Protein AF-A0A1R3L7M6-F1 (afdb_monomer_lite)

Organism: Asparagus officinalis (NCBI:txid4686)

pLDDT: mean 80.33, std 10.54, range [55.34, 96.44]

InterPro domains:
  IPR019446 25S rRNA (uridine-N(3))-methyltransferase BMT5-like [PF10354] (2-61)

Radius of gyration: 14.81 Å; chains: 1; bounding box: 26×24×41 Å

Foldseek 3Di:
DQVVQDVCPVVVVVVCVVVVHDDDPPDDPVCQCVDPVRHPDDDPDDDDPDPDPPDPDRPPPPVRD

Secondary structure (DSSP, 8-state):
-HHHH-TTHHHHHHHHHHTTPPP--S--GGGGGG-TTTTT---S------S-SS-SS-TT-GGG-

Sequence (65 aa):
TLLKKYKNARSNLECLKEFGATILHNIDATRMKTCSDLNMRKFDRIVFNFPHAGFRGKEDNMRQI

Structure (mmCIF, N/CA/C/O backbone):
data_AF-A0A1R3L7M6-F1
#
_entry.id   AF-A0A1R3L7M6-F1
#
loop_
_atom_site.group_PDB
_atom_site.id
_atom_site.type_symbol
_atom_site.label_atom_id
_atom_site.label_alt_id
_atom_site.label_comp_id
_atom_site.label_asym_id
_atom_site.label_entity_id
_atom_site.label_seq_id
_atom_site.pdbx_PDB_ins_code
_atom_site.Cartn_x
_atom_site.Cartn_y
_atom_site.Cartn_z
_atom_site.occupancy
_atom_site.B_iso_or_equiv
_atom_site.auth_seq_id
_atom_site.auth_comp_id
_atom_site.auth_asym_id
_atom_site.auth_atom_id
_atom_site.pdbx_PDB_model_num
ATOM 1 N N . THR A 1 1 ? 10.450 -9.989 -2.264 1.00 73.50 1 THR A N 1
ATOM 2 C CA . THR A 1 1 ? 10.126 -8.819 -1.412 1.00 73.50 1 THR A CA 1
ATOM 3 C C . THR A 1 1 ? 9.683 -7.668 -2.293 1.00 73.50 1 THR A C 1
ATOM 5 O O . THR A 1 1 ? 10.225 -7.556 -3.387 1.00 73.50 1 THR A O 1
ATOM 8 N N . LEU A 1 2 ? 8.732 -6.834 -1.853 1.00 80.75 2 LEU A N 1
ATOM 9 C CA . LEU A 1 2 ? 8.154 -5.718 -2.629 1.00 80.75 2 LEU A CA 1
ATOM 10 C C . LEU A 1 2 ? 9.217 -4.869 -3.354 1.00 80.75 2 LEU A C 1
ATOM 12 O O . LEU A 1 2 ? 9.123 -4.657 -4.559 1.00 80.75 2 LEU A O 1
ATOM 16 N N . LEU A 1 3 ? 10.285 -4.506 -2.637 1.00 85.56 3 LEU A N 1
ATOM 17 C CA . LEU A 1 3 ? 11.401 -3.697 -3.142 1.00 85.56 3 LEU A CA 1
ATOM 18 C C . LEU A 1 3 ? 12.195 -4.346 -4.289 1.00 85.56 3 LEU A C 1
ATOM 20 O O . LEU A 1 3 ? 12.806 -3.644 -5.080 1.00 85.56 3 LEU A O 1
ATOM 24 N N . LYS A 1 4 ? 12.199 -5.681 -4.390 1.00 82.56 4 LYS A N 1
ATOM 25 C CA . LYS A 1 4 ? 12.849 -6.397 -5.503 1.00 82.56 4 LYS A CA 1
ATOM 26 C C . LYS A 1 4 ? 11.954 -6.470 -6.743 1.00 82.56 4 LYS A C 1
ATOM 28 O O . LYS A 1 4 ? 12.464 -6.658 -7.841 1.00 82.56 4 LYS A O 1
ATOM 33 N N . LYS A 1 5 ? 10.629 -6.392 -6.562 1.00 77.12 5 LYS A N 1
ATOM 34 C CA . LYS A 1 5 ? 9.650 -6.580 -7.641 1.00 77.12 5 LYS A CA 1
ATOM 35 C C . LYS A 1 5 ? 9.355 -5.277 -8.385 1.00 77.12 5 LYS A C 1
ATOM 37 O O . LYS A 1 5 ? 9.211 -5.315 -9.600 1.00 77.12 5 LYS A O 1
ATOM 42 N N . TYR A 1 6 ? 9.312 -4.152 -7.672 1.00 81.56 6 TYR A N 1
ATOM 43 C CA . TYR A 1 6 ? 8.957 -2.851 -8.238 1.00 81.56 6 TYR A CA 1
ATOM 44 C C . TYR A 1 6 ? 10.075 -1.840 -7.996 1.00 81.56 6 TYR A C 1
ATOM 46 O O . TYR A 1 6 ? 10.439 -1.579 -6.848 1.00 81.56 6 TYR A O 1
ATOM 54 N N . LYS A 1 7 ? 10.591 -1.247 -9.079 1.00 85.69 7 LYS A N 1
ATOM 55 C CA . LYS A 1 7 ? 11.705 -0.284 -9.047 1.00 85.69 7 LYS A CA 1
ATOM 56 C C . LYS A 1 7 ? 11.403 0.917 -8.144 1.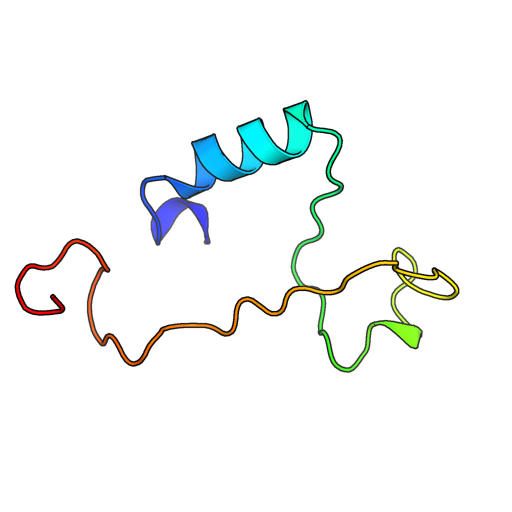00 85.69 7 LYS A C 1
ATOM 58 O O . LYS A 1 7 ? 12.257 1.331 -7.367 1.00 85.69 7 LYS A O 1
ATOM 63 N N . ASN A 1 8 ? 10.167 1.410 -8.197 1.00 86.25 8 ASN A N 1
ATOM 64 C CA . ASN A 1 8 ? 9.728 2.610 -7.479 1.00 86.25 8 ASN A CA 1
ATOM 65 C C . ASN A 1 8 ? 9.096 2.303 -6.112 1.00 86.25 8 ASN A C 1
ATOM 67 O O . ASN A 1 8 ? 8.575 3.201 -5.456 1.00 86.25 8 ASN A O 1
ATOM 71 N N . ALA A 1 9 ? 9.116 1.044 -5.650 1.00 88.12 9 ALA A N 1
ATOM 72 C CA . ALA A 1 9 ? 8.484 0.704 -4.376 1.00 88.12 9 ALA A CA 1
ATOM 73 C C . ALA A 1 9 ? 9.069 1.510 -3.214 1.00 88.12 9 ALA A C 1
ATOM 75 O O . ALA A 1 9 ? 8.319 1.973 -2.366 1.00 88.12 9 ALA A O 1
ATOM 76 N N . ARG A 1 10 ? 10.393 1.700 -3.172 1.00 91.81 10 ARG A N 1
ATOM 77 C CA . ARG A 1 10 ? 11.038 2.419 -2.069 1.00 91.81 10 ARG A CA 1
ATOM 78 C C . ARG A 1 10 ? 10.586 3.878 -1.989 1.00 91.81 10 ARG A C 1
ATOM 80 O O . ARG A 1 10 ? 10.088 4.282 -0.946 1.00 91.81 10 ARG A O 1
ATOM 87 N N . SER A 1 11 ? 10.706 4.617 -3.091 1.00 94.50 11 SER A N 1
ATOM 88 C CA . SER A 1 11 ? 10.330 6.033 -3.154 1.00 94.50 11 SER A CA 1
ATOM 89 C C . SER A 1 11 ? 8.847 6.241 -2.851 1.00 94.50 11 SER A C 1
ATOM 91 O O . SER A 1 11 ? 8.491 7.165 -2.130 1.00 94.50 11 SER A O 1
ATOM 93 N N . ASN A 1 12 ? 7.976 5.346 -3.326 1.00 91.19 12 ASN A N 1
ATOM 94 C CA . ASN A 1 12 ? 6.543 5.426 -3.041 1.00 91.19 12 ASN A CA 1
ATOM 95 C C . ASN A 1 12 ? 6.243 5.204 -1.551 1.00 91.19 12 ASN A C 1
ATOM 97 O O . ASN A 1 12 ? 5.417 5.911 -0.983 1.00 91.19 12 ASN A O 1
ATOM 101 N N . LEU A 1 13 ? 6.910 4.239 -0.904 1.00 92.38 13 LEU A N 1
ATOM 102 C CA . LEU A 1 13 ? 6.747 4.007 0.535 1.00 92.38 13 LEU A CA 1
ATOM 103 C C . LEU A 1 13 ? 7.274 5.183 1.371 1.00 92.38 13 LEU A C 1
ATOM 105 O O . LEU A 1 13 ? 6.674 5.506 2.390 1.00 92.38 13 LEU A O 1
ATOM 109 N N . GLU A 1 14 ? 8.387 5.799 0.969 1.00 94.81 14 GLU A N 1
ATOM 110 C CA . GLU A 1 14 ? 8.946 6.985 1.636 1.00 94.81 14 GLU A CA 1
ATOM 111 C C . GLU A 1 14 ? 7.986 8.177 1.515 1.00 94.81 14 GLU A C 1
ATOM 113 O O . GLU A 1 14 ? 7.575 8.729 2.530 1.00 94.81 14 GLU A O 1
ATOM 118 N N . CYS A 1 15 ? 7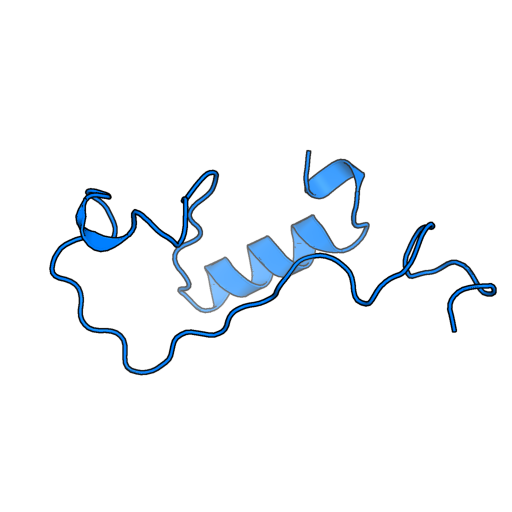.506 8.461 0.305 1.00 95.75 15 CYS A N 1
ATOM 119 C CA . CYS A 1 15 ? 6.509 9.496 0.031 1.00 95.75 15 CYS A CA 1
ATOM 120 C C . CYS A 1 15 ? 5.224 9.306 0.863 1.00 95.75 15 CYS A C 1
ATOM 122 O O . CYS A 1 15 ? 4.748 10.232 1.515 1.00 95.75 15 CYS A O 1
ATOM 124 N N . LEU A 1 16 ? 4.693 8.079 0.937 1.00 91.88 16 LEU A N 1
ATOM 125 C CA . LEU A 1 16 ? 3.526 7.775 1.773 1.00 91.88 16 LEU A CA 1
ATOM 126 C C . LEU A 1 16 ? 3.773 8.070 3.259 1.00 91.88 16 LEU A C 1
ATOM 128 O O . LEU A 1 16 ? 2.891 8.605 3.927 1.00 91.88 16 LEU A O 1
ATOM 132 N N . LYS A 1 17 ? 4.962 7.745 3.779 1.00 93.44 17 LYS A N 1
ATOM 133 C CA . LYS A 1 17 ? 5.325 8.054 5.169 1.00 93.44 17 LYS A CA 1
ATOM 134 C C . LYS A 1 17 ? 5.435 9.556 5.409 1.00 93.44 17 LYS A C 1
ATOM 136 O O . LYS A 1 17 ? 4.953 10.022 6.436 1.00 93.44 17 LYS A O 1
ATOM 141 N N . GLU A 1 18 ? 6.027 10.301 4.477 1.00 96.44 18 GLU A N 1
ATOM 142 C CA . GLU A 1 18 ? 6.117 11.768 4.548 1.00 96.44 18 GLU A CA 1
ATOM 143 C C . GLU A 1 18 ? 4.731 12.423 4.567 1.00 96.44 18 GLU A C 1
ATOM 145 O O . GLU A 1 18 ? 4.504 13.364 5.322 1.00 96.44 18 GLU A O 1
ATOM 150 N N . PHE A 1 19 ? 3.767 11.864 3.832 1.00 94.06 19 PHE A N 1
ATOM 151 C CA . PHE A 1 19 ? 2.363 12.284 3.881 1.00 94.06 19 PHE A CA 1
ATOM 152 C C . PHE A 1 19 ? 1.590 11.785 5.119 1.00 94.06 19 PHE A C 1
ATOM 154 O O . PHE A 1 19 ? 0.378 11.979 5.208 1.00 94.06 19 PHE A O 1
ATOM 161 N N . GLY A 1 20 ? 2.258 11.147 6.085 1.00 90.44 20 GLY A N 1
ATOM 162 C CA . GLY A 1 20 ? 1.652 10.690 7.339 1.00 90.44 20 GLY A CA 1
ATOM 163 C C . GLY A 1 20 ? 0.890 9.366 7.237 1.00 90.44 20 GLY A C 1
ATOM 164 O O . GLY A 1 20 ? 0.162 9.001 8.164 1.00 90.44 20 GLY A O 1
ATOM 165 N N . ALA A 1 21 ? 1.038 8.616 6.141 1.00 89.69 21 ALA A N 1
ATOM 166 C CA . ALA A 1 21 ? 0.392 7.318 6.008 1.00 89.69 21 ALA A CA 1
ATOM 167 C C . ALA A 1 21 ? 1.055 6.262 6.908 1.00 89.69 21 ALA A C 1
ATOM 169 O O . ALA A 1 21 ? 2.279 6.154 7.003 1.00 89.69 21 ALA A O 1
ATOM 170 N N . THR A 1 22 ? 0.229 5.410 7.518 1.00 87.81 22 THR A N 1
ATOM 171 C CA . THR A 1 22 ? 0.699 4.212 8.225 1.00 87.81 22 THR A CA 1
ATOM 172 C C . THR A 1 22 ? 0.791 3.045 7.247 1.00 87.81 22 THR A C 1
ATOM 174 O O . THR A 1 22 ? -0.195 2.683 6.606 1.00 87.81 22 THR A O 1
ATOM 177 N N . ILE A 1 23 ? 1.973 2.438 7.137 1.00 87.31 23 ILE A N 1
ATOM 178 C CA . ILE A 1 23 ? 2.228 1.317 6.226 1.00 87.31 23 ILE A CA 1
ATOM 179 C C . ILE A 1 23 ? 2.240 0.016 7.025 1.00 87.31 23 ILE A C 1
ATOM 181 O O . ILE A 1 23 ? 3.114 -0.186 7.864 1.00 87.31 23 ILE A O 1
ATOM 185 N N . LEU A 1 24 ? 1.297 -0.879 6.727 1.00 86.88 24 LEU A N 1
ATOM 186 C CA . LEU A 1 24 ? 1.206 -2.209 7.328 1.00 86.88 24 LEU A CA 1
ATOM 187 C C . LEU A 1 24 ? 1.511 -3.278 6.272 1.00 86.88 24 LEU A C 1
ATOM 189 O O . LEU A 1 24 ? 1.011 -3.222 5.147 1.00 86.88 24 LEU A O 1
ATOM 193 N N . HIS A 1 25 ? 2.331 -4.263 6.629 1.00 85.81 25 HIS A N 1
ATOM 194 C CA . HIS A 1 25 ? 2.684 -5.387 5.759 1.00 85.81 25 HIS A CA 1
ATOM 195 C C . HIS A 1 25 ? 2.055 -6.685 6.267 1.00 85.81 25 HIS A C 1
ATOM 197 O O . HIS A 1 25 ? 1.803 -6.829 7.457 1.00 85.81 25 HIS A O 1
ATOM 203 N N . ASN A 1 26 ? 1.842 -7.646 5.361 1.00 83.25 26 ASN A N 1
ATOM 204 C CA . ASN A 1 26 ? 1.275 -8.966 5.671 1.00 83.25 26 ASN A CA 1
ATOM 205 C C . ASN A 1 26 ? -0.127 -8.919 6.309 1.00 83.25 26 ASN A C 1
ATOM 207 O O . ASN A 1 26 ? -0.506 -9.824 7.049 1.00 83.25 26 ASN A O 1
ATOM 211 N N . ILE A 1 27 ? -0.903 -7.875 6.010 1.00 83.88 27 ILE A N 1
ATOM 212 C CA . ILE A 1 27 ? -2.307 -7.792 6.405 1.00 83.88 27 ILE A CA 1
ATOM 213 C C . ILE A 1 27 ? -3.159 -8.592 5.423 1.00 83.88 27 ILE A C 1
ATOM 215 O O . ILE A 1 27 ? -3.133 -8.349 4.217 1.00 83.88 27 ILE A O 1
ATOM 219 N N . ASP A 1 28 ? -3.955 -9.511 5.959 1.00 83.75 28 ASP A N 1
ATOM 220 C CA . ASP A 1 28 ? -5.042 -10.150 5.229 1.00 83.75 28 ASP A CA 1
ATOM 221 C C . ASP A 1 28 ? -6.286 -9.255 5.294 1.00 83.75 28 ASP A C 1
ATOM 223 O O . ASP A 1 28 ? -6.880 -9.052 6.360 1.00 83.75 28 ASP A O 1
ATOM 227 N N . ALA A 1 29 ? -6.683 -8.727 4.137 1.00 81.88 29 ALA A N 1
ATOM 228 C CA . ALA A 1 29 ? -7.854 -7.871 3.993 1.00 81.88 29 ALA A CA 1
ATOM 229 C C . ALA A 1 29 ? -9.155 -8.539 4.482 1.00 81.88 29 ALA A C 1
ATOM 231 O O . ALA A 1 29 ? -10.052 -7.855 4.970 1.00 81.88 29 ALA A O 1
ATOM 232 N N . THR A 1 30 ? -9.257 -9.870 4.417 1.00 84.50 30 THR A N 1
ATOM 233 C CA . THR A 1 30 ? -10.440 -10.615 4.886 1.00 84.50 30 THR A CA 1
ATOM 234 C C . THR A 1 30 ? -10.501 -10.729 6.414 1.00 84.50 30 THR A C 1
ATOM 236 O O . THR A 1 30 ? -11.556 -11.013 6.986 1.00 84.50 30 THR A O 1
ATOM 239 N N . ARG A 1 31 ? -9.383 -10.459 7.103 1.00 86.06 31 ARG A N 1
ATOM 240 C CA . ARG A 1 31 ? -9.226 -10.590 8.561 1.00 86.06 31 ARG A CA 1
ATOM 241 C C . ARG A 1 31 ? -8.925 -9.265 9.264 1.00 86.06 31 ARG A C 1
ATOM 243 O O . ARG A 1 31 ? -8.527 -9.269 10.432 1.00 86.06 31 ARG A O 1
ATOM 250 N N . MET A 1 32 ? -9.178 -8.129 8.607 1.00 86.25 32 MET A N 1
ATOM 251 C CA . MET A 1 32 ? -8.941 -6.788 9.168 1.00 86.25 32 MET A CA 1
ATOM 252 C C . MET A 1 32 ? -9.643 -6.563 10.514 1.00 86.25 32 MET A C 1
ATOM 254 O O . MET A 1 32 ? -9.049 -5.978 11.412 1.00 86.25 32 MET A O 1
ATOM 258 N N . LYS A 1 33 ? -10.857 -7.106 10.699 1.00 83.94 33 LYS A N 1
ATOM 259 C CA . LYS A 1 33 ? -11.618 -7.001 11.961 1.00 83.94 33 LYS A CA 1
ATOM 260 C C . LYS A 1 33 ? -10.901 -7.603 13.176 1.00 83.94 33 LYS A C 1
ATOM 262 O O . LYS A 1 33 ? -11.214 -7.253 14.301 1.00 83.94 33 LYS A O 1
ATOM 267 N N . THR A 1 34 ? -9.981 -8.544 12.965 1.00 85.56 34 THR A N 1
ATOM 268 C CA . THR A 1 34 ? -9.224 -9.202 14.044 1.00 85.56 34 THR A CA 1
ATOM 269 C C . THR A 1 34 ? -7.776 -8.727 14.131 1.00 85.56 34 THR A C 1
ATOM 271 O O . THR A 1 34 ? -7.055 -9.146 15.030 1.00 85.56 34 THR A O 1
ATOM 274 N N . CYS A 1 35 ? -7.322 -7.887 13.197 1.00 86.19 35 CYS A N 1
ATOM 275 C CA . CYS A 1 35 ? -5.965 -7.354 13.197 1.00 86.19 35 CYS A CA 1
ATOM 276 C C . CYS A 1 35 ? -5.860 -6.235 14.235 1.00 86.19 35 CYS A C 1
ATOM 278 O O . CYS A 1 35 ? -6.590 -5.258 14.136 1.00 86.19 35 CYS A O 1
ATOM 280 N N . SER A 1 36 ? -4.953 -6.350 15.204 1.00 84.94 36 SER A N 1
ATOM 281 C CA . SER A 1 36 ? -4.780 -5.371 16.290 1.00 84.94 36 SER A CA 1
ATOM 282 C C . SER A 1 36 ? -4.629 -3.928 15.803 1.00 84.94 36 SER A C 1
ATOM 284 O O . SER A 1 36 ? -5.195 -3.021 16.405 1.00 84.94 36 SER A O 1
ATOM 286 N N . ASP A 1 37 ? -3.927 -3.718 14.689 1.00 82.69 37 ASP A N 1
ATOM 287 C CA . ASP A 1 37 ? -3.637 -2.378 14.165 1.00 82.69 37 ASP A CA 1
ATOM 288 C C . ASP A 1 37 ? -4.854 -1.721 13.490 1.00 82.69 37 ASP A C 1
ATOM 290 O O . ASP A 1 37 ? -4.932 -0.494 13.391 1.00 82.69 37 ASP A O 1
ATOM 294 N N . LEU A 1 38 ? -5.816 -2.534 13.039 1.00 86.38 38 LEU A N 1
ATOM 295 C CA . LEU A 1 38 ? -6.960 -2.125 12.215 1.00 86.38 38 LEU A CA 1
ATOM 296 C C . LEU A 1 38 ? -8.319 -2.370 12.888 1.00 86.38 38 LEU A C 1
ATOM 298 O O . LEU A 1 38 ? -9.324 -1.804 12.457 1.00 86.38 38 LEU A O 1
ATOM 302 N N . ASN A 1 39 ? -8.365 -3.204 13.927 1.00 84.50 39 ASN A N 1
ATOM 303 C CA . ASN A 1 39 ? -9.581 -3.551 14.646 1.00 84.50 39 ASN A CA 1
ATOM 304 C C . ASN A 1 39 ? -10.207 -2.294 15.262 1.00 84.50 39 ASN A C 1
ATOM 306 O O . ASN A 1 39 ? -9.509 -1.406 15.748 1.00 84.50 39 ASN A O 1
ATOM 310 N N . MET A 1 40 ? -11.539 -2.225 15.230 1.00 82.38 40 MET A N 1
ATOM 311 C CA . MET A 1 40 ? -12.342 -1.116 15.751 1.00 82.38 40 MET A CA 1
ATOM 312 C C . MET A 1 40 ? -12.033 0.262 15.139 1.00 82.38 40 MET A C 1
ATOM 314 O O . MET A 1 40 ? -12.519 1.274 15.646 1.00 82.38 40 MET A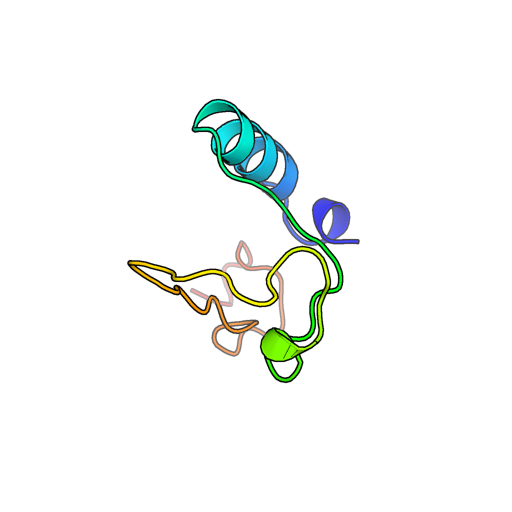 O 1
ATOM 318 N N . ARG A 1 41 ? -11.274 0.336 14.036 1.00 83.69 41 ARG A N 1
ATOM 319 C CA . ARG A 1 41 ? -11.061 1.591 13.309 1.00 83.69 41 ARG A CA 1
ATOM 320 C C . ARG A 1 41 ? -12.168 1.826 12.285 1.00 83.69 41 ARG A C 1
ATOM 322 O O . ARG A 1 41 ? -12.600 0.910 11.587 1.00 83.69 41 ARG A O 1
ATOM 329 N N . LYS A 1 42 ? -12.605 3.081 12.184 1.00 83.75 42 LYS A N 1
ATOM 330 C CA . LYS A 1 42 ? -13.426 3.573 11.073 1.00 83.75 42 LYS A CA 1
ATOM 331 C C . LYS A 1 42 ? -12.500 4.140 10.001 1.00 83.75 42 LYS A C 1
ATOM 333 O O . LYS A 1 42 ? -11.475 4.732 10.329 1.00 83.75 42 LYS A O 1
ATOM 338 N N . PHE A 1 43 ? -12.867 3.949 8.742 1.00 84.12 43 PHE A N 1
ATOM 339 C CA . PHE A 1 43 ? -12.123 4.451 7.593 1.00 84.12 43 PHE A CA 1
ATOM 340 C C . PHE A 1 43 ? -13.062 5.304 6.747 1.00 84.12 43 PHE A C 1
ATOM 342 O O . PHE A 1 43 ? -14.163 4.855 6.435 1.00 84.12 43 PHE A O 1
ATOM 349 N N . ASP A 1 44 ? -12.619 6.491 6.337 1.00 82.69 44 ASP A N 1
ATOM 350 C CA . ASP A 1 44 ? -13.376 7.332 5.399 1.00 82.69 44 ASP A CA 1
ATOM 351 C C . ASP A 1 44 ? -13.330 6.770 3.972 1.00 82.69 44 ASP A C 1
ATOM 353 O O . ASP A 1 44 ? -14.262 6.926 3.184 1.00 82.69 44 ASP A O 1
ATOM 357 N N . ARG A 1 45 ? -12.230 6.091 3.623 1.00 82.88 45 ARG A N 1
ATOM 358 C CA . ARG A 1 45 ? -12.020 5.477 2.311 1.00 82.88 45 ARG A CA 1
ATOM 359 C C . ARG A 1 45 ? -11.086 4.276 2.418 1.00 82.88 45 ARG A C 1
ATOM 361 O O . ARG A 1 45 ? -10.015 4.374 3.009 1.00 82.88 45 ARG A O 1
ATOM 368 N N . ILE A 1 46 ? -11.461 3.169 1.779 1.00 79.75 46 ILE A N 1
ATOM 369 C CA . ILE A 1 46 ? -10.595 2.001 1.579 1.00 79.75 46 ILE A CA 1
ATOM 370 C C . ILE A 1 46 ? -10.332 1.867 0.080 1.00 79.75 46 ILE A C 1
ATOM 372 O O . ILE A 1 46 ? -11.270 1.775 -0.708 1.00 79.75 46 ILE A O 1
ATOM 376 N N . VAL A 1 47 ? -9.059 1.868 -0.315 1.00 77.44 47 VAL A N 1
ATOM 377 C CA . VAL A 1 47 ? -8.642 1.673 -1.710 1.00 77.44 47 VAL A CA 1
ATOM 378 C C . VAL A 1 47 ? -7.977 0.307 -1.831 1.00 77.44 47 VAL A C 1
ATOM 380 O O . VAL A 1 47 ? -6.881 0.095 -1.315 1.00 77.44 47 VAL A O 1
ATOM 383 N N . PHE A 1 48 ? -8.639 -0.625 -2.515 1.00 72.75 48 PHE A N 1
ATOM 384 C CA . PHE A 1 48 ? -8.074 -1.938 -2.814 1.00 72.75 48 PHE A CA 1
ATOM 385 C C . PHE A 1 48 ? -7.250 -1.878 -4.094 1.00 72.75 48 PHE A C 1
ATOM 387 O O . PHE A 1 48 ? -7.796 -1.800 -5.191 1.00 72.75 48 PHE A O 1
ATOM 394 N N . ASN A 1 49 ? -5.931 -1.963 -3.951 1.00 66.25 49 ASN A N 1
ATOM 395 C CA . ASN A 1 49 ? -5.033 -2.140 -5.084 1.00 66.25 49 ASN A CA 1
ATOM 396 C C . ASN A 1 49 ? -4.821 -3.651 -5.286 1.00 66.25 49 ASN A C 1
ATOM 398 O O . ASN A 1 49 ? -3.864 -4.231 -4.770 1.00 66.25 49 ASN A O 1
ATOM 402 N N . PHE A 1 50 ? -5.789 -4.323 -5.921 1.00 59.75 50 PHE A N 1
ATOM 403 C CA . PHE A 1 50 ? -5.688 -5.757 -6.218 1.00 59.75 50 PHE A CA 1
ATOM 404 C C . PHE A 1 50 ? -4.412 -6.054 -7.025 1.00 59.75 50 PHE A C 1
ATOM 406 O O . PHE A 1 50 ? -3.974 -5.219 -7.823 1.00 59.75 50 PHE A O 1
ATOM 413 N N . PRO A 1 51 ? -3.770 -7.220 -6.830 1.00 62.53 51 PRO A N 1
ATOM 414 C CA . PRO A 1 51 ? -2.525 -7.505 -7.515 1.00 62.53 51 PRO A CA 1
ATOM 415 C C . PRO A 1 51 ? -2.771 -7.684 -9.011 1.00 62.53 51 PRO A C 1
ATOM 417 O O . PRO A 1 51 ? -3.634 -8.459 -9.402 1.00 62.53 51 PRO A O 1
ATOM 420 N N . HIS A 1 52 ? -1.909 -7.037 -9.801 1.00 59.59 52 HIS A N 1
ATOM 421 C CA . HIS A 1 52 ? -1.676 -7.267 -11.227 1.00 59.59 52 HIS A CA 1
ATOM 422 C C . HIS A 1 52 ? -2.915 -7.147 -12.125 1.00 59.59 52 HIS A C 1
ATOM 424 O O . HIS A 1 52 ? -3.778 -8.017 -12.140 1.00 59.59 52 HIS A O 1
ATOM 430 N N . ALA A 1 53 ? -2.925 -6.149 -13.010 1.00 59.03 53 ALA A N 1
ATOM 431 C CA . ALA A 1 53 ? -3.894 -6.028 -14.105 1.00 59.03 53 ALA A CA 1
ATOM 432 C C . ALA A 1 53 ? -3.734 -7.124 -15.197 1.00 59.03 53 ALA A C 1
ATOM 434 O O . ALA A 1 53 ? -3.811 -6.849 -16.385 1.00 59.03 53 ALA A O 1
ATOM 435 N N . GLY A 1 54 ? -3.453 -8.378 -14.818 1.00 61.25 54 GLY A N 1
ATOM 436 C CA . GLY A 1 54 ? -3.283 -9.517 -15.730 1.00 61.25 54 GLY A CA 1
ATOM 437 C C . GLY A 1 54 ? -1.902 -9.646 -16.388 1.00 61.25 54 GLY A C 1
ATOM 438 O O . GLY A 1 54 ? -1.666 -10.584 -17.146 1.00 61.25 54 GLY A O 1
ATOM 439 N N . PHE A 1 55 ? -0.965 -8.748 -16.090 1.00 66.00 55 PHE A N 1
ATOM 440 C CA . PHE A 1 55 ? 0.383 -8.772 -16.663 1.00 66.00 55 PHE A CA 1
ATOM 441 C C . PHE A 1 55 ? 1.181 -10.012 -16.203 1.00 66.00 55 PHE A C 1
ATOM 443 O O . PHE A 1 55 ? 1.170 -10.371 -15.028 1.00 66.00 55 PHE A O 1
ATOM 450 N N . ARG A 1 56 ? 1.864 -10.702 -17.123 1.00 67.31 56 ARG A N 1
ATOM 451 C CA . ARG A 1 56 ? 2.733 -11.862 -16.824 1.00 67.31 56 ARG A CA 1
ATOM 452 C C . ARG A 1 56 ? 4.201 -11.470 -16.613 1.00 67.31 56 ARG A C 1
ATOM 454 O O . ARG A 1 56 ? 4.984 -12.287 -16.139 1.00 67.31 56 ARG A O 1
ATOM 461 N N . GLY A 1 57 ? 4.579 -10.246 -16.979 1.00 66.94 57 GLY A N 1
ATOM 462 C CA . GLY A 1 57 ? 5.935 -9.707 -16.880 1.00 66.94 57 GLY A CA 1
ATOM 463 C C . GLY A 1 57 ? 6.026 -8.481 -15.971 1.00 66.94 57 GLY A C 1
ATOM 464 O O . GLY A 1 57 ? 5.075 -8.131 -15.274 1.00 66.94 57 GLY A O 1
ATOM 465 N N . LYS A 1 58 ? 7.195 -7.829 -15.970 1.00 69.06 58 LYS A N 1
ATOM 466 C CA . LYS A 1 58 ? 7.357 -6.520 -15.323 1.00 69.06 58 LYS A CA 1
ATOM 467 C C . LYS A 1 58 ? 6.492 -5.474 -16.026 1.00 69.06 58 LYS A C 1
ATOM 469 O O . LYS A 1 58 ? 6.303 -5.554 -17.236 1.00 69.06 58 LYS A O 1
ATOM 474 N N . GLU A 1 59 ? 6.006 -4.501 -15.262 1.00 67.88 59 GLU A N 1
ATOM 475 C CA . GLU A 1 59 ? 5.149 -3.416 -15.766 1.00 67.88 59 GLU A CA 1
ATOM 476 C C . GLU A 1 59 ? 5.824 -2.567 -16.854 1.00 67.88 59 GLU A C 1
ATOM 478 O O . GLU A 1 59 ? 5.150 -2.056 -17.735 1.00 67.88 59 GLU A O 1
ATOM 483 N N . ASP A 1 60 ? 7.156 -2.459 -16.819 1.00 70.88 60 ASP A N 1
ATOM 484 C CA . ASP A 1 60 ? 7.971 -1.702 -17.774 1.00 70.88 60 ASP A CA 1
ATOM 485 C C . ASP A 1 60 ? 8.290 -2.489 -19.055 1.00 70.88 60 ASP A C 1
ATOM 487 O O . ASP A 1 60 ? 8.977 -1.991 -19.950 1.00 70.88 60 ASP A O 1
ATOM 491 N N . ASN A 1 61 ? 7.802 -3.727 -19.164 1.00 71.88 61 ASN A N 1
ATOM 492 C CA . ASN A 1 61 ? 7.976 -4.517 -20.365 1.00 71.88 61 ASN A CA 1
ATOM 493 C C . ASN A 1 61 ? 7.046 -3.996 -21.460 1.00 71.88 61 ASN A C 1
ATOM 495 O O . ASN A 1 61 ? 5.826 -4.080 -21.353 1.00 71.88 61 ASN A O 1
ATOM 499 N N . MET A 1 62 ? 7.644 -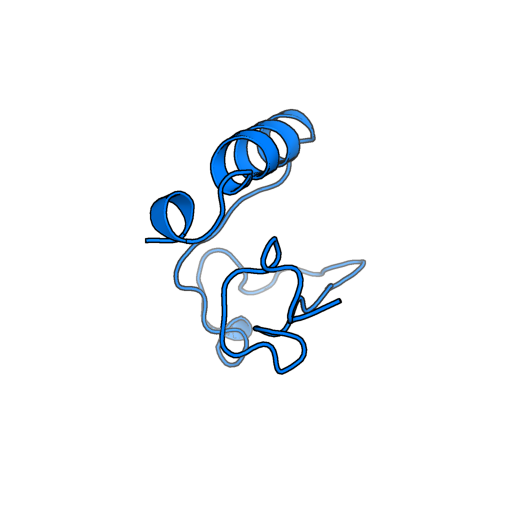3.572 -22.568 1.00 70.25 62 MET A N 1
ATOM 500 C CA . MET A 1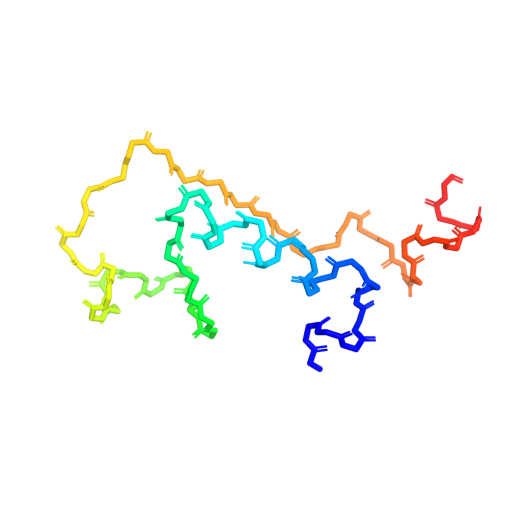 62 ? 6.950 -3.066 -23.751 1.00 70.25 62 MET A CA 1
ATOM 501 C C . MET A 1 62 ? 5.923 -4.052 -24.342 1.00 70.25 62 MET A C 1
ATOM 503 O O . MET A 1 62 ? 5.035 -3.647 -25.072 1.00 70.25 62 MET A O 1
ATOM 507 N N . ARG A 1 63 ? 6.003 -5.349 -24.010 1.00 67.88 63 ARG A N 1
ATOM 508 C CA . ARG A 1 63 ? 5.006 -6.372 -24.392 1.00 67.88 63 ARG A CA 1
ATOM 509 C C . ARG A 1 63 ? 3.767 -6.424 -23.476 1.00 67.88 63 ARG A C 1
ATOM 511 O O . ARG A 1 63 ? 3.004 -7.388 -23.541 1.00 67.88 63 ARG A O 1
ATOM 518 N N . GLN A 1 64 ? 3.629 -5.495 -22.534 1.00 60.84 64 GLN A N 1
ATOM 519 C CA . GLN A 1 64 ? 2.518 -5.415 -21.573 1.00 60.84 64 GLN A CA 1
ATOM 520 C C . GLN A 1 64 ? 1.691 -4.126 -21.722 1.00 60.84 64 GLN A C 1
ATOM 522 O O . GLN A 1 64 ? 0.651 -4.031 -21.076 1.00 60.84 64 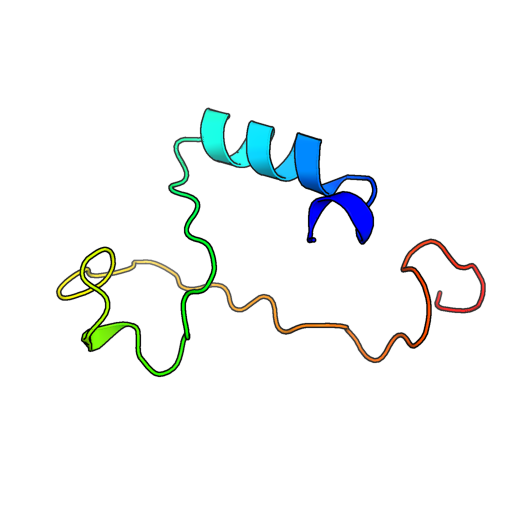GLN A O 1
ATOM 527 N N . ILE A 1 65 ? 2.148 -3.173 -22.542 1.00 55.34 65 ILE A N 1
ATOM 528 C CA . ILE A 1 65 ? 1.493 -1.894 -22.863 1.00 55.34 65 ILE A CA 1
ATOM 529 C C . ILE A 1 65 ? 0.846 -1.935 -24.242 1.00 55.34 65 ILE A C 1
ATOM 531 O O . ILE A 1 65 ? 1.398 -2.631 -25.124 1.00 55.34 65 ILE A O 1
#